Protein AF-A0A0P9Q970-F1 (afdb_monomer_lite)

Foldseek 3Di:
DDDDPPPDPPVVVLLVVLCVVLLVVLLVQLVQLQDPPRVLLVLLVQLLVLLLQCLPDDDPVSNVVSVVSNLLSLLSNPRQLSSQLSSLVVSCVVPVVRRVVCSQVSSVSSCVSVVHPDGSVVSVCCSPVPVVSVVCLVVSVVSNCPHPVLVPDDPVSVVSSCVSSVD

Radius of gyration: 18.61 Å; chains: 1; bounding box: 54×50×42 Å

pLDDT: mean 84.22, std 11.49, range [37.34, 95.56]

Secondary structure (DSSP, 8-state):
-------SSHHHHHHHHHHHHHHHHHHHHHHHHTSTTHHHHHHHHHHHHHHHHHHH--SHHHHHHHHHHHHHHHHHTSTTHHHHHHHHHHHHHH-HHHHGGGHHHHHHHHHHHTT--S-HHHHHHHHT-HHHHHHHHHHHHHHHHHSHHHHTS-HHHHHHHHHHHT-

Organism: NCBI:txid192088

InterPro domains:
  IPR049802 RhsC-like, type sIX effector domain [cd20746] (17-92)

Structure (mmCIF, N/CA/C/O backbone):
data_AF-A0A0P9Q970-F1
#
_entry.id   AF-A0A0P9Q970-F1
#
loop_
_atom_site.group_PDB
_atom_site.id
_atom_site.type_symbol
_atom_site.label_atom_id
_atom_site.label_alt_id
_atom_site.label_comp_id
_atom_site.label_asym_id
_atom_site.label_entity_id
_atom_site.label_seq_id
_atom_site.pdbx_PDB_ins_code
_atom_site.Cartn_x
_atom_site.Cartn_y
_atom_site.Cartn_z
_atom_site.occupancy
_atom_site.B_iso_or_equiv
_atom_site.auth_seq_id
_atom_site.auth_comp_id
_atom_site.auth_asym_id
_atom_site.auth_atom_id
_atom_site.pdbx_PDB_model_num
ATOM 1 N N . MET A 1 1 ? 38.109 35.631 -15.687 1.00 37.34 1 MET A N 1
ATOM 2 C CA . MET A 1 1 ? 38.067 34.297 -15.060 1.00 37.34 1 MET A CA 1
ATOM 3 C C . MET A 1 1 ? 36.633 33.823 -15.149 1.00 37.34 1 MET A C 1
ATOM 5 O O . MET A 1 1 ? 35.808 34.271 -14.367 1.00 37.34 1 MET A O 1
ATOM 9 N N . SER A 1 2 ? 36.320 33.044 -16.182 1.00 43.41 2 SER A N 1
ATOM 10 C CA . SER A 1 2 ? 35.017 32.394 -16.315 1.00 43.41 2 SER A CA 1
ATOM 11 C C . SER A 1 2 ? 35.065 31.129 -15.471 1.00 43.41 2 SER A C 1
ATOM 13 O O . SER A 1 2 ? 35.915 30.277 -15.714 1.00 43.41 2 SER A O 1
ATOM 15 N N . GLY A 1 3 ? 34.228 31.060 -14.438 1.00 40.09 3 GLY A N 1
ATOM 16 C CA . GLY A 1 3 ? 34.017 29.834 -13.680 1.00 40.09 3 GLY A CA 1
ATOM 17 C C . GLY A 1 3 ? 33.266 28.850 -14.563 1.00 40.09 3 GLY A C 1
ATOM 18 O O . GLY A 1 3 ? 32.111 29.084 -14.907 1.00 40.09 3 GLY A O 1
ATOM 19 N N . GLU A 1 4 ? 33.951 27.794 -14.975 1.00 44.09 4 GLU A N 1
ATOM 20 C CA . GLU A 1 4 ? 33.344 26.624 -15.588 1.00 44.09 4 GLU A CA 1
ATOM 21 C C . GLU A 1 4 ? 32.619 25.871 -14.464 1.00 44.09 4 GLU A C 1
ATOM 23 O O . GLU A 1 4 ? 33.247 25.340 -13.548 1.00 44.09 4 GLU A O 1
ATOM 28 N N . ILE A 1 5 ? 31.285 25.929 -14.464 1.00 50.28 5 ILE A N 1
ATOM 29 C CA . ILE A 1 5 ? 30.462 25.131 -13.558 1.00 50.28 5 ILE A CA 1
ATOM 30 C C . ILE A 1 5 ? 30.551 23.694 -14.067 1.00 50.28 5 ILE A C 1
ATOM 32 O O . ILE A 1 5 ? 29.989 23.357 -15.105 1.00 50.28 5 ILE A O 1
ATOM 36 N N . THR A 1 6 ? 31.273 22.845 -13.344 1.00 47.69 6 THR A N 1
ATOM 37 C CA . THR A 1 6 ? 31.271 21.393 -13.538 1.00 47.69 6 THR A CA 1
ATOM 38 C C . THR A 1 6 ? 29.969 20.797 -12.989 1.00 47.69 6 THR A C 1
ATOM 40 O O . THR A 1 6 ? 29.975 20.059 -12.009 1.00 47.69 6 THR A O 1
ATOM 43 N N . GLU A 1 7 ? 28.834 21.140 -13.593 1.00 52.19 7 GLU A N 1
ATOM 44 C CA . GLU A 1 7 ? 27.584 20.383 -13.486 1.00 52.19 7 GLU A CA 1
ATOM 45 C C . GLU A 1 7 ? 27.526 19.459 -14.705 1.00 52.19 7 GLU A C 1
ATOM 47 O O . GLU A 1 7 ? 27.170 19.894 -15.797 1.00 52.19 7 GLU A O 1
ATOM 52 N N . GLY A 1 8 ? 27.931 18.193 -14.581 1.00 50.78 8 GLY A N 1
ATOM 53 C CA . GLY A 1 8 ? 27.867 17.310 -15.754 1.00 50.78 8 GLY A CA 1
ATOM 54 C C . GLY A 1 8 ? 28.110 15.824 -15.535 1.00 50.78 8 GLY A C 1
ATOM 55 O O . GLY A 1 8 ? 27.487 15.022 -16.226 1.00 50.78 8 GLY A O 1
ATOM 56 N N . THR A 1 9 ? 28.935 15.433 -14.563 1.00 50.41 9 THR A N 1
ATOM 57 C CA . THR A 1 9 ? 29.335 14.016 -14.432 1.00 50.41 9 THR A CA 1
ATOM 58 C C . THR A 1 9 ? 28.828 13.382 -13.136 1.00 50.41 9 THR A C 1
ATOM 60 O O . THR A 1 9 ? 28.083 12.412 -13.204 1.00 50.41 9 THR A O 1
ATOM 63 N N . ASN A 1 10 ? 29.077 13.997 -11.972 1.00 53.38 10 ASN A N 1
ATOM 64 C CA . ASN A 1 10 ? 28.638 13.428 -10.685 1.00 53.38 10 ASN A CA 1
ATOM 65 C C . ASN A 1 10 ? 27.111 13.284 -10.582 1.00 53.38 10 ASN A C 1
ATOM 67 O O . ASN A 1 10 ? 26.611 12.248 -10.174 1.00 53.38 10 ASN A O 1
ATOM 71 N N . GLY A 1 11 ? 26.347 14.287 -11.030 1.00 60.06 11 GLY A N 1
ATOM 72 C CA . GLY A 1 11 ? 24.885 14.255 -10.915 1.00 60.06 11 GLY A CA 1
ATOM 73 C C . GLY A 1 11 ? 24.181 13.252 -11.840 1.00 60.06 11 GLY A C 1
ATOM 74 O O . GLY A 1 11 ? 23.009 12.968 -11.619 1.00 60.06 11 GLY A O 1
ATOM 75 N N . SER A 1 12 ? 24.842 12.740 -12.886 1.00 63.22 12 SER A N 1
ATOM 76 C CA . SER A 1 12 ? 24.268 11.720 -13.777 1.00 63.22 12 SER A CA 1
ATOM 77 C C . SER A 1 12 ? 24.632 10.302 -13.330 1.00 63.22 12 SER A C 1
ATOM 79 O O . SER A 1 12 ? 23.769 9.424 -13.361 1.00 63.22 12 SER A O 1
ATOM 81 N N . GLU A 1 13 ? 25.856 10.103 -12.835 1.00 71.62 13 GLU A N 1
ATOM 82 C CA . GLU A 1 13 ? 26.298 8.857 -12.196 1.00 71.62 13 GLU A CA 1
ATOM 83 C C . GLU A 1 13 ? 25.519 8.593 -10.897 1.00 71.62 13 GLU A C 1
ATOM 85 O O . GLU A 1 13 ? 24.919 7.527 -10.763 1.00 71.62 13 GLU A O 1
ATOM 90 N N . ASP A 1 14 ? 25.366 9.599 -10.027 1.00 76.62 14 ASP A N 1
ATOM 91 C CA . ASP A 1 14 ? 24.592 9.480 -8.779 1.00 76.62 14 ASP A CA 1
ATOM 92 C C . ASP A 1 14 ? 23.120 9.101 -9.035 1.00 76.62 14 ASP A C 1
ATOM 94 O O . ASP A 1 14 ? 22.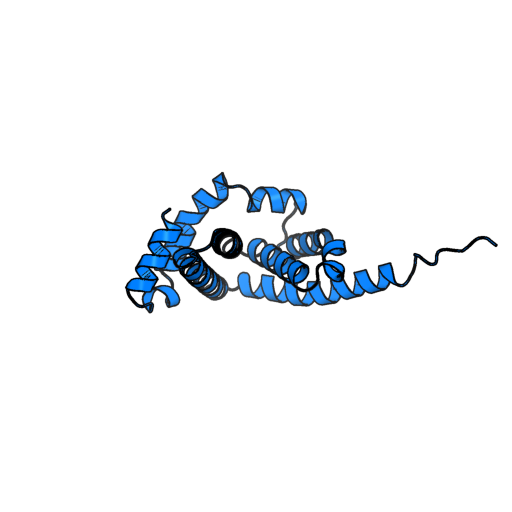519 8.328 -8.284 1.00 76.62 14 ASP A O 1
ATOM 98 N N . ARG A 1 15 ? 22.528 9.611 -10.127 1.00 80.69 15 ARG A N 1
ATOM 99 C CA . ARG A 1 15 ? 21.155 9.267 -10.543 1.00 80.69 15 ARG A CA 1
ATOM 100 C C . ARG A 1 15 ? 21.057 7.851 -11.103 1.00 80.69 15 ARG A C 1
ATOM 102 O O . ARG A 1 15 ? 20.074 7.166 -10.827 1.00 80.69 15 ARG A O 1
ATOM 109 N N . SER A 1 16 ? 22.050 7.413 -11.876 1.00 80.69 16 SER A N 1
ATOM 110 C CA . SER A 1 16 ? 22.117 6.043 -12.397 1.00 80.69 16 SER A CA 1
ATOM 111 C C . SER A 1 16 ? 22.218 5.028 -11.258 1.00 80.69 16 SER A C 1
ATOM 113 O O . SER A 1 16 ? 21.484 4.038 -11.247 1.00 80.69 16 SER A O 1
ATOM 115 N N . ASP A 1 17 ? 23.064 5.300 -10.267 1.00 85.44 17 ASP A N 1
ATOM 116 C CA . ASP A 1 17 ? 23.259 4.421 -9.115 1.00 85.44 17 ASP A CA 1
ATOM 117 C C . ASP A 1 17 ? 22.020 4.389 -8.215 1.00 85.44 17 ASP A C 1
ATOM 119 O O . ASP A 1 17 ? 21.564 3.313 -7.821 1.00 85.44 17 ASP A O 1
ATOM 123 N N . ALA A 1 18 ? 21.415 5.554 -7.947 1.00 80.38 18 ALA A N 1
ATOM 124 C CA . ALA A 1 18 ? 20.148 5.642 -7.223 1.00 80.38 18 ALA A CA 1
ATOM 125 C C . ALA A 1 18 ? 19.032 4.847 -7.922 1.00 80.38 18 ALA A C 1
ATOM 127 O O . ALA A 1 18 ? 18.289 4.115 -7.267 1.00 80.38 18 ALA A O 1
ATOM 128 N N . TYR A 1 19 ? 18.933 4.945 -9.252 1.00 85.00 19 TYR A N 1
ATOM 129 C CA . TYR A 1 19 ? 17.969 4.172 -10.030 1.00 85.00 19 TYR A CA 1
ATOM 130 C C . TYR A 1 19 ? 18.230 2.663 -9.940 1.00 85.00 19 TYR A C 1
ATOM 132 O O . TYR A 1 19 ? 17.293 1.909 -9.689 1.00 85.00 19 TYR A O 1
ATOM 140 N N . GLN A 1 20 ? 19.473 2.203 -10.119 1.00 85.56 20 GLN A N 1
ATOM 141 C CA . GLN A 1 20 ? 19.792 0.770 -10.088 1.00 85.56 20 GLN A CA 1
ATOM 142 C C . GLN A 1 20 ? 19.529 0.142 -8.715 1.00 85.56 20 GLN A C 1
ATOM 144 O O . GLN A 1 20 ? 18.930 -0.933 -8.641 1.00 85.56 20 GLN A O 1
ATOM 149 N N . GLU A 1 21 ? 19.928 0.820 -7.634 1.00 83.81 21 GLU A N 1
ATOM 150 C CA . GLU A 1 21 ? 19.664 0.384 -6.258 1.00 83.81 21 GLU A CA 1
ATOM 151 C C . GLU A 1 21 ? 18.151 0.243 -6.022 1.00 83.81 21 GLU A C 1
ATOM 153 O O . GLU A 1 21 ? 17.662 -0.820 -5.623 1.00 83.81 21 GLU A O 1
ATOM 158 N N . ALA A 1 22 ? 17.396 1.288 -6.367 1.00 82.56 22 ALA A N 1
ATOM 159 C CA . ALA A 1 22 ? 15.951 1.324 -6.205 1.00 82.56 22 ALA A CA 1
ATOM 160 C C . ALA A 1 22 ? 15.229 0.285 -7.078 1.00 82.56 22 ALA A C 1
ATOM 162 O O . ALA A 1 22 ? 14.308 -0.376 -6.598 1.00 82.56 22 ALA A O 1
ATOM 163 N N . ALA A 1 23 ? 15.648 0.087 -8.332 1.00 82.00 23 ALA A N 1
ATOM 164 C CA . ALA A 1 23 ? 15.02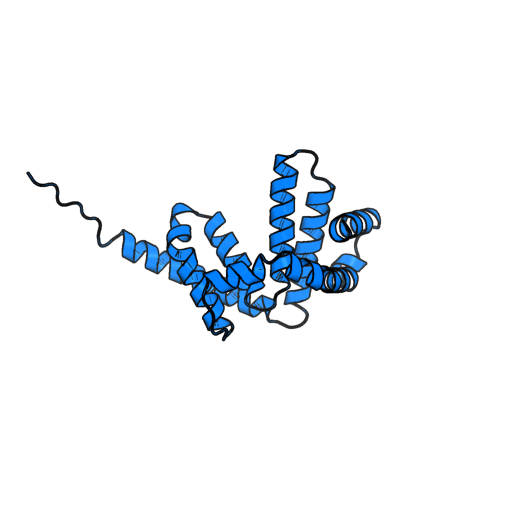2 -0.847 -9.267 1.00 82.00 23 ALA A CA 1
ATOM 165 C C . ALA A 1 23 ? 15.098 -2.303 -8.777 1.00 82.00 23 ALA A C 1
ATOM 167 O O . ALA A 1 23 ? 14.123 -3.047 -8.896 1.00 82.00 23 ALA A O 1
ATOM 168 N N . VAL A 1 24 ? 16.214 -2.713 -8.161 1.00 83.56 24 VAL A N 1
ATOM 169 C CA . VAL A 1 24 ? 16.359 -4.067 -7.596 1.00 83.56 24 VAL A CA 1
ATOM 170 C C . VAL A 1 24 ? 15.406 -4.283 -6.422 1.00 83.56 24 VAL A C 1
ATOM 172 O O . VAL A 1 24 ? 14.759 -5.331 -6.318 1.00 83.56 24 VAL A O 1
ATOM 175 N N . GLU A 1 25 ? 15.303 -3.310 -5.516 1.00 83.56 25 GLU A N 1
ATOM 176 C CA . GLU A 1 25 ? 14.362 -3.394 -4.399 1.00 83.56 25 GLU A CA 1
ATOM 177 C C . GLU A 1 25 ? 12.908 -3.378 -4.879 1.00 83.56 25 GLU A C 1
ATOM 179 O O . GLU A 1 25 ? 12.068 -4.118 -4.351 1.00 83.56 25 GLU A O 1
ATOM 184 N N . LEU A 1 26 ? 12.624 -2.561 -5.890 1.00 83.06 26 LEU A N 1
ATOM 185 C CA . LEU A 1 26 ? 11.319 -2.392 -6.507 1.00 83.06 26 LEU A CA 1
ATOM 186 C C . LEU A 1 26 ? 10.849 -3.674 -7.198 1.00 83.06 26 LEU A C 1
ATOM 188 O O . LEU A 1 26 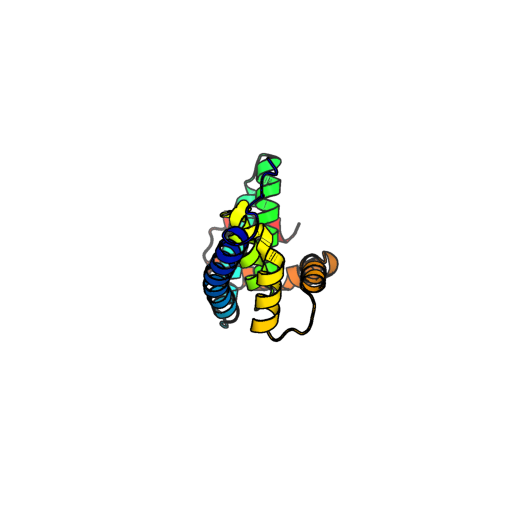? 9.761 -4.154 -6.886 1.00 83.06 26 LEU A O 1
ATOM 192 N N . ALA A 1 27 ? 11.696 -4.299 -8.020 1.00 80.44 27 ALA A N 1
ATOM 193 C CA . ALA A 1 27 ? 11.404 -5.571 -8.682 1.00 80.44 27 ALA A CA 1
ATOM 194 C C . ALA A 1 27 ? 11.056 -6.679 -7.676 1.00 80.44 27 ALA A C 1
ATOM 196 O O . ALA A 1 27 ? 10.079 -7.404 -7.852 1.00 80.44 27 ALA A O 1
ATOM 197 N N . LYS A 1 28 ? 11.800 -6.771 -6.562 1.00 81.12 28 LYS A N 1
ATOM 198 C CA . LYS A 1 28 ? 11.480 -7.711 -5.472 1.00 81.12 28 LYS A CA 1
ATOM 199 C C . LYS A 1 28 ? 10.117 -7.423 -4.842 1.00 81.12 28 LYS A C 1
ATOM 201 O O . LYS A 1 28 ? 9.402 -8.358 -4.503 1.00 81.12 28 LYS A O 1
ATOM 206 N N . GLY A 1 29 ? 9.778 -6.146 -4.656 1.00 78.56 29 GLY A N 1
ATOM 207 C CA . GLY A 1 29 ? 8.482 -5.732 -4.109 1.00 78.56 29 GLY A CA 1
ATOM 208 C C . GLY A 1 29 ? 7.323 -6.137 -5.014 1.00 78.56 29 GLY A C 1
ATOM 209 O O . GLY A 1 29 ? 6.413 -6.815 -4.554 1.00 78.56 29 GLY A O 1
ATOM 210 N N . ILE A 1 30 ? 7.421 -5.807 -6.304 1.00 80.25 30 ILE A N 1
ATOM 211 C CA . ILE A 1 30 ? 6.431 -6.177 -7.326 1.00 80.25 30 ILE A CA 1
ATOM 212 C C . ILE A 1 30 ? 6.259 -7.699 -7.378 1.00 80.25 30 ILE A C 1
ATOM 214 O O . ILE A 1 30 ? 5.137 -8.200 -7.357 1.00 80.25 30 ILE A O 1
ATOM 218 N N . ALA A 1 31 ? 7.367 -8.446 -7.401 1.00 78.88 31 ALA A N 1
ATOM 219 C CA . ALA A 1 31 ? 7.329 -9.901 -7.457 1.00 78.88 31 ALA A CA 1
ATOM 220 C C . ALA A 1 31 ? 6.631 -10.513 -6.234 1.00 78.88 31 ALA A C 1
ATOM 222 O O . ALA A 1 31 ? 5.817 -11.412 -6.409 1.00 78.88 31 ALA A O 1
ATOM 223 N N . LEU A 1 32 ? 6.923 -10.027 -5.019 1.00 76.31 32 LEU A N 1
ATOM 224 C CA . LEU A 1 32 ? 6.284 -10.497 -3.783 1.00 76.31 32 LEU A CA 1
ATOM 225 C C . LEU A 1 32 ? 4.787 -10.172 -3.743 1.00 76.31 32 LEU A C 1
ATOM 227 O O . LEU A 1 32 ? 3.995 -11.039 -3.379 1.00 76.31 32 LEU A O 1
ATOM 231 N N . GLY A 1 33 ? 4.408 -8.963 -4.154 1.00 70.31 33 GLY A N 1
ATOM 232 C CA . GLY A 1 33 ? 3.013 -8.531 -4.239 1.00 70.31 33 GLY A CA 1
ATOM 233 C C . GLY A 1 33 ? 2.182 -9.331 -5.243 1.00 70.31 33 GLY A C 1
ATOM 234 O O . GLY A 1 33 ? 1.024 -9.666 -5.004 1.00 70.31 33 GLY A O 1
ATOM 235 N N . ALA A 1 34 ? 2.809 -9.756 -6.342 1.00 77.38 34 ALA A N 1
ATOM 236 C CA . ALA A 1 34 ? 2.183 -10.616 -7.340 1.00 77.38 34 ALA A CA 1
ATOM 237 C C . ALA A 1 34 ? 2.042 -12.090 -6.900 1.00 77.38 34 ALA A C 1
ATOM 239 O O . ALA A 1 34 ? 1.363 -12.861 -7.587 1.00 77.38 34 ALA A O 1
ATOM 240 N N . VAL A 1 35 ? 2.660 -12.519 -5.787 1.00 76.69 35 VAL A N 1
ATOM 241 C CA . VAL A 1 35 ? 2.530 -13.901 -5.294 1.00 76.69 35 VAL A CA 1
ATOM 242 C C . VAL A 1 35 ? 1.113 -14.125 -4.745 1.00 76.69 35 VAL A C 1
ATOM 244 O O . VAL A 1 35 ? 0.721 -13.459 -3.780 1.00 76.69 35 VAL A O 1
ATOM 247 N N . PRO A 1 36 ? 0.351 -15.107 -5.273 1.00 75.50 36 PRO A N 1
ATOM 248 C CA . PRO A 1 36 ? -0.981 -15.426 -4.768 1.00 75.50 36 PRO A CA 1
ATOM 249 C C . PRO A 1 36 ? -0.967 -15.733 -3.272 1.00 75.50 36 PRO A C 1
ATOM 251 O O . PRO A 1 36 ? -0.078 -16.433 -2.786 1.00 75.50 36 PRO A O 1
ATOM 254 N N . PHE A 1 37 ? -1.980 -15.246 -2.556 1.00 77.19 37 PHE A N 1
ATOM 255 C CA . PHE A 1 37 ? -2.154 -15.360 -1.100 1.00 77.19 37 PHE A CA 1
ATOM 256 C C . PHE A 1 37 ? -1.100 -14.632 -0.248 1.00 77.19 37 PHE A C 1
ATOM 258 O O . PHE A 1 37 ? -1.465 -14.064 0.777 1.00 77.19 37 PHE A O 1
ATOM 265 N N . LEU A 1 38 ? 0.176 -14.611 -0.650 1.00 77.56 38 LEU A N 1
ATOM 266 C CA . LEU A 1 38 ? 1.243 -13.942 0.097 1.00 77.56 38 LEU A CA 1
ATOM 267 C C . LEU A 1 38 ? 1.154 -12.415 -0.015 1.00 77.56 38 LEU A C 1
ATOM 269 O O . LEU A 1 38 ? 1.193 -11.757 1.020 1.00 77.56 38 LEU A O 1
ATOM 273 N N . GLY A 1 39 ? 0.979 -11.865 -1.223 1.00 79.31 39 GLY A N 1
ATOM 274 C CA . GLY A 1 39 ? 0.793 -10.419 -1.413 1.00 79.31 39 GLY A CA 1
ATOM 275 C C . GLY A 1 39 ? -0.407 -9.904 -0.615 1.00 79.31 39 GLY A C 1
ATOM 276 O O . GLY A 1 39 ? -0.259 -9.067 0.267 1.00 79.31 39 GLY A O 1
ATOM 277 N N . GLN A 1 40 ? -1.558 -10.567 -0.769 1.00 82.62 40 GLN A N 1
ATOM 278 C CA . GLN A 1 40 ? -2.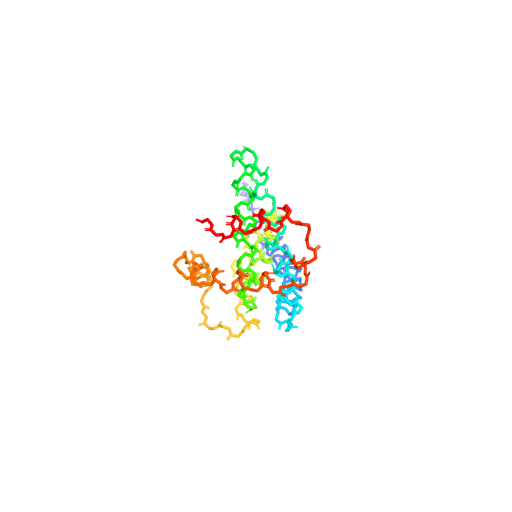784 -10.240 -0.027 1.00 82.62 40 GLN A CA 1
ATOM 279 C C . GLN A 1 40 ? -2.624 -10.331 1.498 1.00 82.62 40 GLN A C 1
ATOM 281 O O . GLN A 1 40 ? -3.273 -9.586 2.228 1.00 82.62 40 GLN A O 1
ATOM 286 N N . ALA A 1 41 ? -1.791 -11.244 2.009 1.00 85.88 41 ALA A N 1
ATOM 287 C CA . ALA A 1 41 ? -1.526 -11.333 3.443 1.00 85.88 41 ALA A CA 1
ATOM 288 C C . ALA A 1 41 ? -0.692 -10.145 3.949 1.00 85.88 41 ALA A C 1
ATOM 290 O O . ALA A 1 41 ? -0.951 -9.652 5.048 1.00 85.88 41 ALA A O 1
ATOM 291 N N . ILE A 1 42 ? 0.275 -9.681 3.149 1.00 85.69 42 ILE A N 1
ATOM 292 C CA . ILE A 1 42 ? 1.070 -8.479 3.432 1.00 85.69 42 ILE A CA 1
ATOM 293 C C . ILE A 1 42 ? 0.168 -7.243 3.379 1.00 85.69 42 ILE A C 1
ATOM 295 O O . ILE A 1 42 ? 0.160 -6.457 4.322 1.00 85.69 42 ILE A O 1
ATOM 299 N N . ASP A 1 43 ? -0.659 -7.110 2.344 1.00 88.94 43 ASP A N 1
ATOM 300 C CA . ASP A 1 43 ? -1.579 -5.978 2.208 1.00 88.94 43 ASP A CA 1
ATOM 301 C C . ASP A 1 43 ? -2.625 -5.943 3.324 1.00 88.94 43 ASP A C 1
ATOM 303 O O . ASP A 1 43 ? -2.933 -4.877 3.866 1.00 88.94 43 ASP A O 1
ATOM 307 N N . ALA A 1 44 ? -3.137 -7.109 3.733 1.00 90.69 44 ALA A N 1
ATOM 308 C CA . ALA A 1 44 ? -4.029 -7.222 4.880 1.00 90.69 44 ALA A CA 1
ATOM 309 C C . ALA A 1 44 ? -3.348 -6.792 6.179 1.00 90.69 44 ALA A C 1
ATOM 311 O O . ALA A 1 44 ? -3.966 -6.077 6.965 1.00 90.69 44 ALA A O 1
ATOM 312 N N . TYR A 1 45 ? -2.093 -7.190 6.399 1.00 91.25 45 TYR A N 1
ATOM 313 C CA . TYR A 1 45 ? -1.325 -6.744 7.557 1.00 91.25 45 TYR A CA 1
ATOM 314 C C . TYR A 1 45 ? -1.145 -5.219 7.554 1.00 91.25 45 TYR A C 1
ATOM 316 O O . TYR A 1 45 ? -1.553 -4.570 8.517 1.00 91.25 45 TYR A O 1
ATOM 324 N N . ASP A 1 46 ? -0.641 -4.648 6.455 1.00 91.38 46 ASP A N 1
ATOM 325 C CA . ASP A 1 46 ? -0.396 -3.206 6.329 1.00 91.38 46 ASP A CA 1
ATOM 326 C C . ASP A 1 46 ? -1.694 -2.397 6.519 1.00 91.38 46 ASP A C 1
ATOM 328 O O . ASP A 1 46 ? -1.690 -1.354 7.169 1.00 91.38 46 ASP A O 1
ATOM 332 N N . THR A 1 47 ? -2.825 -2.893 6.002 1.00 94.25 47 THR A N 1
ATOM 333 C CA . THR A 1 47 ? -4.138 -2.232 6.134 1.00 94.25 47 THR A CA 1
ATOM 334 C C . THR A 1 47 ? -4.682 -2.303 7.561 1.00 94.25 47 THR A C 1
ATOM 336 O O . THR A 1 47 ? -5.300 -1.355 8.043 1.00 94.25 47 THR A O 1
ATOM 339 N N . ILE A 1 48 ? -4.470 -3.423 8.258 1.00 94.56 48 ILE A N 1
ATOM 340 C CA . ILE A 1 48 ? -4.856 -3.581 9.666 1.00 94.56 48 ILE A CA 1
ATOM 341 C C . ILE A 1 48 ? -4.046 -2.629 10.542 1.00 94.56 48 ILE A C 1
ATOM 343 O O . ILE A 1 48 ? -4.624 -1.929 11.373 1.00 94.56 48 ILE A O 1
ATOM 347 N N . GLU A 1 49 ? -2.726 -2.613 10.361 1.00 94.38 49 GLU A N 1
ATOM 348 C CA . GLU A 1 49 ? -1.817 -1.777 11.139 1.00 94.38 49 GLU A CA 1
ATOM 349 C C . GLU A 1 49 ? -2.153 -0.295 10.957 1.00 94.38 49 GLU A C 1
ATOM 351 O O . GLU A 1 49 ? -2.431 0.389 11.944 1.00 94.38 49 GLU A O 1
ATOM 356 N N . SER A 1 50 ? -2.245 0.177 9.709 1.00 93.69 50 SER A N 1
ATOM 357 C CA . SER A 1 50 ? -2.573 1.576 9.415 1.00 93.69 50 SER A CA 1
ATOM 358 C C . SER A 1 50 ? -3.953 1.976 9.943 1.00 93.69 50 SER A C 1
ATOM 360 O O . SER A 1 50 ? -4.112 3.064 10.495 1.00 93.69 50 SER A O 1
ATOM 362 N N . SER A 1 51 ? -4.941 1.078 9.880 1.00 94.88 51 SER A N 1
ATOM 363 C CA . SER A 1 51 ? -6.275 1.334 10.434 1.00 94.88 51 SER A CA 1
ATOM 364 C C . SER A 1 51 ? -6.256 1.474 11.958 1.00 94.88 51 SER A C 1
ATOM 366 O O . SER A 1 51 ? -6.939 2.333 12.513 1.00 94.88 51 SER A O 1
ATOM 368 N N . ILE A 1 52 ? -5.476 0.651 12.663 1.00 94.75 52 ILE A N 1
ATOM 369 C CA . ILE A 1 52 ? -5.339 0.754 14.121 1.00 94.75 52 ILE A CA 1
ATOM 370 C C . ILE A 1 52 ? -4.613 2.048 14.498 1.00 94.75 52 ILE A C 1
ATOM 372 O O . ILE A 1 52 ? -5.040 2.728 15.432 1.00 94.75 52 ILE A O 1
ATOM 376 N N . VAL A 1 53 ? -3.543 2.402 13.784 1.00 95.31 53 VAL A N 1
ATOM 377 C CA . VAL A 1 53 ? -2.812 3.656 14.011 1.00 95.31 53 VAL A CA 1
ATOM 378 C C . VAL A 1 53 ? -3.737 4.853 13.797 1.00 95.31 53 VAL A C 1
ATOM 380 O O . VAL A 1 53 ? -3.843 5.698 14.684 1.00 95.31 53 VAL A O 1
ATOM 383 N N . LEU A 1 54 ? -4.485 4.884 12.689 1.00 95.56 54 LEU A N 1
ATOM 384 C CA . LEU A 1 54 ? -5.422 5.967 12.391 1.00 95.56 54 LEU A CA 1
ATOM 385 C C . LEU A 1 54 ? -6.539 6.077 13.434 1.00 95.56 54 LEU A C 1
ATOM 387 O O . LEU A 1 54 ? -6.871 7.180 13.864 1.00 95.56 54 LEU A O 1
ATOM 391 N N . TYR A 1 55 ? -7.093 4.949 13.885 1.00 95.25 55 TYR A N 1
ATOM 392 C CA . TYR A 1 55 ? -8.129 4.943 14.919 1.00 95.25 55 TYR A CA 1
ATOM 393 C C . TYR A 1 55 ? -7.650 5.579 16.233 1.00 95.25 55 TYR A C 1
ATOM 395 O O . TYR A 1 55 ? -8.423 6.252 16.912 1.00 95.25 55 TYR A O 1
ATOM 403 N N . ASN A 1 56 ? -6.382 5.362 16.591 1.00 94.38 56 ASN A N 1
ATOM 404 C CA . ASN A 1 56 ? -5.796 5.848 17.840 1.00 94.38 56 ASN A CA 1
ATOM 405 C C . ASN A 1 56 ? -5.099 7.212 17.706 1.00 94.38 56 ASN A C 1
ATOM 407 O O . ASN A 1 56 ? -4.608 7.741 18.701 1.00 94.38 56 ASN A O 1
ATOM 411 N N . ALA A 1 57 ? -5.027 7.792 16.507 1.00 94.31 57 ALA A N 1
ATOM 412 C CA . ALA A 1 57 ? -4.392 9.085 16.304 1.00 94.31 57 ALA A CA 1
ATOM 413 C C . ALA A 1 57 ? -5.223 10.208 16.952 1.00 94.31 57 ALA A C 1
ATOM 415 O O . ALA A 1 57 ? -6.377 10.447 16.593 1.00 94.31 57 ALA A O 1
ATOM 416 N N . GLU A 1 58 ? -4.628 10.926 17.906 1.00 90.44 58 GLU A N 1
ATOM 417 C CA . GLU A 1 58 ? -5.320 11.982 18.662 1.00 90.44 58 GLU A CA 1
ATOM 418 C C . GLU A 1 58 ? -5.072 13.387 18.094 1.00 90.44 58 GLU A C 1
ATOM 420 O O . GLU A 1 58 ? -5.948 14.252 18.167 1.00 90.44 58 GLU A O 1
ATOM 425 N N . SER A 1 59 ? -3.900 13.619 17.495 1.00 92.94 59 SER A N 1
ATOM 426 C CA . SER A 1 59 ? -3.511 14.914 16.927 1.00 92.94 59 SER A CA 1
ATOM 427 C C . SER A 1 59 ? -3.882 15.030 15.448 1.00 92.94 59 SER A C 1
ATOM 429 O O . SER A 1 59 ? -3.975 14.031 14.739 1.00 92.94 59 SER A O 1
ATOM 431 N N . THR A 1 60 ? -4.063 16.259 14.957 1.00 88.00 60 THR A N 1
ATOM 432 C CA . THR A 1 60 ? -4.344 16.503 13.532 1.00 88.00 60 THR A CA 1
ATOM 433 C C . THR A 1 60 ? -3.210 16.005 12.638 1.00 88.00 60 THR A C 1
ATOM 435 O O . THR A 1 60 ? -3.475 15.246 11.716 1.00 88.00 60 THR A O 1
ATOM 438 N N . GLY A 1 61 ? -1.953 16.341 12.957 1.00 84.00 61 GLY A N 1
ATOM 439 C CA . GLY A 1 61 ? -0.801 15.875 12.174 1.00 84.00 61 GLY A CA 1
ATOM 440 C C . GLY A 1 61 ? -0.651 14.351 12.196 1.00 84.00 61 GLY A C 1
ATOM 441 O O . GLY A 1 61 ? -0.486 13.735 11.154 1.00 84.00 61 GLY A O 1
ATOM 442 N N . GLY A 1 62 ? -0.834 13.718 13.361 1.00 83.69 62 GLY A N 1
ATOM 443 C CA . GLY A 1 62 ? -0.789 12.256 13.456 1.00 83.69 62 GLY A CA 1
ATOM 444 C C . GLY A 1 62 ? -1.921 11.566 12.689 1.00 83.69 62 GLY A C 1
ATOM 445 O O . GLY A 1 62 ? -1.733 10.465 12.180 1.00 83.69 62 GLY A O 1
ATOM 446 N N . LYS A 1 63 ? -3.092 12.206 12.574 1.00 89.56 63 LYS A N 1
ATOM 447 C CA . LYS A 1 63 ? -4.186 11.712 11.727 1.00 89.56 63 LYS A CA 1
ATOM 448 C C . LYS A 1 63 ? -3.855 11.829 10.245 1.00 89.56 63 LYS A C 1
ATOM 450 O O . LYS A 1 63 ? -4.154 10.892 9.518 1.00 89.56 63 LYS A O 1
ATOM 455 N N . GLU A 1 64 ? -3.260 12.935 9.805 1.00 86.25 64 GLU A N 1
ATOM 456 C CA . GLU A 1 64 ? -2.861 13.131 8.403 1.00 86.25 64 GLU A CA 1
ATOM 457 C C . GLU A 1 64 ? -1.824 12.086 7.969 1.00 86.25 64 GLU A C 1
ATOM 459 O O . GLU A 1 64 ? -2.009 11.431 6.942 1.00 86.25 64 GLU A O 1
ATOM 464 N N . ASP A 1 65 ? -0.803 11.848 8.796 1.00 84.06 65 ASP A N 1
ATOM 465 C CA . ASP A 1 65 ? 0.210 10.817 8.542 1.00 84.06 65 ASP A CA 1
ATOM 466 C C . ASP A 1 65 ? -0.424 9.417 8.483 1.00 84.06 65 ASP A C 1
ATOM 468 O O . ASP A 1 65 ? -0.220 8.664 7.530 1.00 84.06 65 ASP A O 1
ATOM 472 N N . ALA A 1 66 ? -1.278 9.084 9.455 1.00 89.06 66 ALA A N 1
ATOM 473 C CA . ALA A 1 66 ? -1.946 7.785 9.498 1.00 89.06 66 ALA A CA 1
ATOM 474 C C . ALA A 1 66 ? -2.953 7.583 8.347 1.00 89.06 66 ALA A C 1
ATOM 476 O O . ALA A 1 66 ? -3.137 6.463 7.868 1.00 89.06 66 ALA A O 1
ATOM 477 N N . GLN A 1 67 ? -3.600 8.653 7.873 1.00 90.44 67 GLN A N 1
ATOM 478 C CA . GLN A 1 67 ? -4.446 8.623 6.677 1.00 90.44 67 GLN A CA 1
ATOM 479 C C . GLN A 1 67 ? -3.624 8.362 5.420 1.00 90.44 67 GLN A C 1
ATOM 481 O O . GLN A 1 67 ? -4.051 7.587 4.562 1.00 90.44 67 GLN A O 1
ATOM 486 N N . PHE A 1 68 ? -2.449 8.980 5.314 1.00 87.06 68 PHE A N 1
ATOM 487 C CA . PHE A 1 68 ? -1.534 8.721 4.213 1.00 87.06 68 PHE A CA 1
ATOM 488 C C . PHE A 1 68 ? -1.055 7.265 4.224 1.00 87.06 68 PHE A C 1
ATOM 490 O O . PHE A 1 68 ? -1.122 6.593 3.196 1.00 87.06 68 PHE A O 1
ATOM 497 N N . ASP A 1 69 ? -0.667 6.734 5.384 1.00 89.12 69 ASP A N 1
ATOM 498 C CA . ASP A 1 69 ? -0.273 5.329 5.520 1.00 89.12 69 ASP A CA 1
ATOM 499 C C . ASP A 1 69 ? -1.414 4.366 5.165 1.00 89.12 69 ASP A C 1
ATOM 501 O O . ASP A 1 69 ? -1.191 3.357 4.488 1.00 89.12 69 ASP A O 1
ATOM 505 N N . LEU A 1 70 ? -2.653 4.688 5.552 1.00 91.25 70 LEU A N 1
ATOM 506 C CA . LEU A 1 70 ? -3.828 3.911 5.159 1.00 91.25 70 LEU A CA 1
ATOM 507 C C . LEU A 1 70 ? -4.068 3.958 3.647 1.00 91.25 70 LEU A C 1
ATOM 509 O O . LEU A 1 70 ? -4.300 2.912 3.042 1.00 91.25 70 LEU A O 1
ATOM 513 N N . LEU A 1 71 ? -3.958 5.130 3.018 1.00 88.06 71 LEU A N 1
ATOM 514 C CA . LEU A 1 71 ? -4.037 5.260 1.563 1.00 88.06 71 LEU A CA 1
ATOM 515 C C . LEU A 1 71 ? -2.962 4.404 0.883 1.00 88.06 71 LEU A C 1
ATOM 517 O O . LEU A 1 71 ? -3.256 3.672 -0.060 1.00 88.06 71 LEU A O 1
ATOM 521 N N . MET A 1 72 ? -1.731 4.433 1.393 1.00 87.62 72 MET A N 1
ATOM 522 C CA . MET A 1 72 ? -0.644 3.621 0.858 1.00 87.62 72 MET A CA 1
ATOM 523 C C . MET A 1 72 ? -0.879 2.118 1.033 1.00 87.62 72 MET A C 1
ATOM 525 O O . MET A 1 72 ? -0.500 1.337 0.159 1.00 87.62 72 MET A O 1
ATOM 529 N N . ALA A 1 73 ? -1.507 1.699 2.131 1.00 90.19 73 ALA A N 1
ATOM 530 C CA . ALA A 1 73 ? -1.912 0.313 2.337 1.00 90.19 73 ALA A CA 1
ATOM 531 C C . ALA A 1 73 ? -3.004 -0.111 1.342 1.00 90.19 73 ALA A C 1
ATOM 533 O O . ALA A 1 73 ? -2.862 -1.153 0.710 1.00 90.19 73 ALA A O 1
ATOM 534 N N . ILE A 1 74 ? -4.024 0.728 1.132 1.00 88.94 74 ILE A N 1
ATOM 535 C CA . ILE A 1 74 ? -5.110 0.506 0.161 1.00 88.94 74 ILE A CA 1
ATOM 536 C C . ILE A 1 74 ? -4.558 0.360 -1.261 1.00 88.94 74 ILE A C 1
ATOM 538 O O . ILE A 1 74 ? -4.952 -0.552 -1.982 1.00 88.94 74 ILE A O 1
ATOM 542 N N . ILE A 1 75 ? -3.607 1.211 -1.654 1.00 86.00 75 ILE A N 1
ATOM 543 C CA . ILE A 1 75 ? -2.963 1.145 -2.973 1.00 86.00 75 ILE A CA 1
ATOM 544 C C . ILE A 1 75 ? -2.227 -0.187 -3.184 1.00 86.00 75 ILE A C 1
ATOM 546 O O . ILE A 1 75 ? -2.210 -0.682 -4.309 1.00 86.00 75 ILE A O 1
ATOM 550 N N . GLY A 1 76 ? -1.659 -0.783 -2.127 1.00 84.88 76 GLY A N 1
ATOM 551 C CA . GLY A 1 76 ? -0.963 -2.079 -2.188 1.00 84.88 76 GLY A CA 1
ATOM 552 C C . GLY A 1 76 ? -1.830 -3.214 -2.738 1.00 84.88 76 GLY A C 1
ATOM 553 O O . GLY A 1 76 ? -1.353 -4.031 -3.513 1.00 84.88 76 GLY A O 1
ATOM 554 N N . TRP A 1 77 ? -3.144 -3.166 -2.495 1.00 86.56 77 TRP A N 1
ATOM 555 C CA . TRP A 1 77 ? -4.089 -4.169 -2.995 1.00 86.56 77 TRP A CA 1
ATOM 556 C C . TRP A 1 77 ? -4.243 -4.203 -4.521 1.00 86.56 77 TRP A C 1
ATOM 558 O O . TRP A 1 77 ? -4.887 -5.118 -5.036 1.00 86.56 77 TRP A O 1
ATOM 568 N N . ILE A 1 78 ? -3.684 -3.233 -5.258 1.00 84.00 78 ILE A N 1
ATOM 569 C CA . ILE A 1 78 ? -3.623 -3.251 -6.724 1.00 84.00 78 ILE A CA 1
ATOM 570 C C . ILE A 1 78 ? -2.441 -4.148 -7.143 1.00 84.00 78 ILE A C 1
ATOM 572 O O . ILE A 1 78 ? -1.294 -3.688 -7.109 1.00 84.00 78 ILE A O 1
ATOM 576 N N . PRO A 1 79 ? -2.676 -5.396 -7.602 1.00 78.19 79 PRO A N 1
ATOM 577 C CA . PRO A 1 79 ? -1.606 -6.381 -7.744 1.00 78.19 79 PRO A CA 1
ATOM 578 C C . PRO A 1 79 ? -0.576 -5.954 -8.787 1.00 78.19 79 PRO A C 1
ATOM 580 O O . PRO A 1 79 ? -0.926 -5.785 -9.956 1.00 78.19 79 PRO A O 1
ATOM 583 N N . GLY A 1 80 ? 0.688 -5.817 -8.378 1.00 81.81 80 GLY A N 1
ATOM 584 C CA . GLY A 1 80 ? 1.797 -5.383 -9.230 1.00 81.81 80 GLY A CA 1
ATOM 585 C C . GLY A 1 80 ? 2.023 -3.865 -9.180 1.00 81.81 80 GLY A C 1
ATOM 586 O O . GLY A 1 80 ? 2.907 -3.422 -8.444 1.00 81.81 80 GLY A O 1
ATOM 587 N N . PRO A 1 81 ? 1.268 -3.034 -9.929 1.00 83.56 81 PRO A N 1
ATOM 588 C CA . PRO A 1 81 ? 1.509 -1.593 -9.981 1.00 83.56 81 PRO A CA 1
ATOM 589 C C . PRO A 1 81 ? 1.278 -0.862 -8.661 1.00 83.56 81 PRO A C 1
ATOM 591 O O . PRO A 1 81 ? 1.940 0.146 -8.426 1.00 83.56 81 PRO A O 1
ATOM 594 N N . GLY A 1 82 ? 0.361 -1.345 -7.818 1.00 85.38 82 GLY A N 1
ATOM 595 C CA . GLY A 1 82 ? 0.106 -0.786 -6.491 1.00 85.38 82 GLY A CA 1
ATOM 596 C C . GLY A 1 82 ? 1.314 -0.930 -5.581 1.00 85.38 82 GLY A C 1
ATOM 597 O O . GLY A 1 82 ? 1.832 0.065 -5.073 1.00 85.38 82 GLY A O 1
ATOM 598 N N . ASP A 1 83 ? 1.831 -2.153 -5.467 1.00 82.94 83 ASP A N 1
ATOM 599 C CA . ASP A 1 83 ? 3.062 -2.453 -4.730 1.00 82.94 83 ASP A CA 1
ATOM 600 C C . ASP A 1 83 ? 4.274 -1.714 -5.278 1.00 82.94 83 ASP A C 1
ATOM 602 O O . ASP A 1 83 ? 5.077 -1.169 -4.516 1.00 82.94 83 ASP A O 1
ATOM 606 N N . GLY A 1 84 ? 4.395 -1.668 -6.607 1.00 86.88 84 GLY A N 1
ATOM 607 C CA . GLY A 1 84 ? 5.443 -0.921 -7.282 1.00 86.88 84 GLY A CA 1
ATOM 608 C C . GLY A 1 84 ? 5.400 0.558 -6.906 1.00 86.88 84 GLY A C 1
ATOM 609 O O . GLY A 1 84 ? 6.372 1.087 -6.376 1.00 86.88 84 GLY A O 1
ATOM 610 N N . LEU A 1 85 ? 4.254 1.216 -7.091 1.00 89.81 85 LEU A N 1
ATOM 611 C CA . LEU A 1 85 ? 4.070 2.622 -6.732 1.00 89.81 85 LEU A CA 1
ATOM 612 C C . LEU A 1 85 ? 4.325 2.868 -5.240 1.00 89.81 85 LEU A C 1
ATOM 614 O O . LEU A 1 85 ? 5.071 3.781 -4.884 1.00 89.81 85 LEU A O 1
ATOM 618 N N . LYS A 1 86 ? 3.768 2.030 -4.360 1.00 87.56 86 LYS A N 1
ATOM 619 C CA . LYS A 1 86 ? 3.970 2.121 -2.911 1.00 87.56 86 LYS A CA 1
ATOM 620 C C . LYS A 1 86 ? 5.436 2.044 -2.532 1.00 87.56 86 LYS A C 1
ATOM 622 O O . LYS A 1 86 ? 5.914 2.840 -1.722 1.00 87.56 86 LYS A O 1
ATOM 627 N N . LYS A 1 87 ? 6.173 1.120 -3.141 1.00 87.25 87 LYS A N 1
ATOM 628 C CA . LYS A 1 87 ? 7.599 0.963 -2.883 1.00 87.25 87 LYS A CA 1
ATOM 629 C C . LYS A 1 87 ? 8.423 2.101 -3.476 1.00 87.25 87 LYS A C 1
ATOM 631 O O . LYS A 1 87 ? 9.323 2.576 -2.792 1.00 87.25 87 LYS A O 1
ATOM 636 N N . SER A 1 88 ? 8.082 2.602 -4.665 1.00 90.06 88 SER A N 1
ATOM 637 C CA . SER A 1 88 ? 8.708 3.802 -5.236 1.00 90.06 88 SER A CA 1
ATOM 638 C C . SER A 1 88 ? 8.557 5.010 -4.307 1.00 90.06 88 SER A C 1
ATOM 640 O O . SER A 1 88 ? 9.540 5.694 -4.041 1.00 90.06 88 SER A O 1
ATOM 642 N N . LEU A 1 89 ? 7.366 5.234 -3.743 1.00 88.44 89 LEU A N 1
ATOM 643 C CA . LEU A 1 89 ? 7.133 6.330 -2.796 1.00 88.44 89 LEU A CA 1
ATOM 644 C C . LEU A 1 89 ? 7.887 6.131 -1.472 1.00 88.44 89 LEU A C 1
ATOM 646 O O . LEU A 1 89 ? 8.482 7.079 -0.965 1.00 88.44 89 LEU A O 1
ATOM 650 N N . ARG A 1 90 ? 7.944 4.902 -0.938 1.00 84.88 90 ARG A N 1
ATOM 651 C CA . ARG A 1 90 ? 8.751 4.588 0.260 1.00 84.88 90 ARG A CA 1
ATOM 652 C C . ARG A 1 90 ? 10.251 4.816 0.029 1.00 84.88 90 ARG A C 1
ATOM 654 O O . ARG A 1 90 ? 10.921 5.324 0.922 1.00 84.88 90 ARG A O 1
ATOM 661 N N . ILE A 1 91 ? 10.771 4.471 -1.153 1.00 87.06 91 ILE A N 1
ATOM 662 C CA . ILE A 1 91 ? 12.168 4.732 -1.537 1.00 87.06 91 ILE A CA 1
ATOM 663 C C . ILE A 1 91 ? 12.431 6.240 -1.570 1.00 87.06 91 ILE A C 1
ATOM 665 O O . ILE A 1 91 ? 13.389 6.697 -0.951 1.00 87.06 91 ILE A O 1
ATOM 669 N N . VAL A 1 92 ? 11.549 7.018 -2.209 1.00 88.94 92 VAL A N 1
ATOM 670 C CA . VAL A 1 92 ? 11.672 8.483 -2.244 1.00 88.94 92 VAL A CA 1
ATOM 671 C C . VAL A 1 92 ? 11.633 9.087 -0.845 1.00 88.94 92 VAL A C 1
ATOM 673 O O . VAL A 1 92 ? 12.487 9.901 -0.518 1.00 88.94 92 VAL A O 1
ATOM 676 N N . ASN A 1 93 ? 10.714 8.651 0.014 1.00 83.88 93 ASN A N 1
ATOM 677 C CA . ASN A 1 93 ? 10.609 9.184 1.373 1.00 83.88 93 ASN A CA 1
ATOM 678 C C . ASN A 1 93 ? 11.830 8.865 2.254 1.00 83.88 93 ASN A C 1
ATOM 680 O O . ASN A 1 93 ? 12.104 9.609 3.192 1.00 83.88 93 ASN A O 1
ATOM 684 N N . LYS A 1 94 ? 12.570 7.783 1.972 1.00 86.31 94 LYS A N 1
ATOM 685 C CA . LYS A 1 94 ? 13.777 7.403 2.725 1.00 86.31 94 LYS A CA 1
ATOM 686 C C . LYS A 1 94 ? 14.932 8.388 2.512 1.00 86.31 94 LYS A C 1
ATOM 688 O O . LYS A 1 94 ? 15.680 8.640 3.451 1.00 86.31 94 LYS A O 1
ATOM 693 N N . ASP A 1 95 ? 15.084 8.901 1.293 1.00 85.94 95 ASP A N 1
ATOM 694 C CA . ASP A 1 95 ? 16.101 9.894 0.927 1.00 85.94 95 ASP A CA 1
ATOM 695 C C . ASP A 1 95 ? 15.594 10.740 -0.262 1.00 85.94 95 ASP A C 1
ATOM 697 O O . ASP A 1 95 ? 15.847 10.414 -1.431 1.00 85.94 95 ASP A O 1
ATOM 701 N N . PRO A 1 96 ? 14.815 11.802 0.018 1.00 88.69 96 PRO A N 1
ATOM 702 C CA . PRO A 1 96 ? 14.155 12.579 -1.027 1.00 88.69 96 PRO A CA 1
ATOM 703 C C . PRO A 1 96 ? 15.129 13.263 -1.986 1.00 88.69 96 PRO A C 1
ATOM 705 O O . PRO A 1 96 ? 14.850 13.327 -3.181 1.00 88.69 96 PRO A O 1
ATOM 708 N N . GLU A 1 97 ? 16.273 13.746 -1.492 1.00 90.00 97 GLU A N 1
ATOM 709 C CA . GLU A 1 97 ? 17.274 14.425 -2.323 1.00 90.00 97 GLU A CA 1
ATOM 710 C C . GLU A 1 97 ? 17.861 13.473 -3.367 1.00 90.00 97 GLU A C 1
ATOM 712 O O . GLU A 1 97 ? 18.022 13.847 -4.532 1.00 90.00 97 GLU A O 1
ATOM 717 N N . ARG A 1 98 ? 18.109 12.219 -2.972 1.00 88.44 98 ARG A N 1
ATOM 718 C CA . ARG A 1 98 ? 18.675 11.199 -3.855 1.00 88.44 98 ARG A CA 1
ATOM 719 C C . ARG A 1 98 ? 17.654 10.610 -4.827 1.00 88.44 98 ARG A C 1
ATOM 721 O O . ARG A 1 98 ? 17.974 10.406 -5.997 1.00 88.44 98 ARG A O 1
ATOM 728 N N . TYR A 1 99 ? 16.436 10.324 -4.365 1.00 89.00 99 TYR A N 1
ATOM 729 C CA . TYR A 1 99 ? 15.487 9.496 -5.120 1.00 89.00 99 TYR A CA 1
ATOM 730 C C . TYR A 1 99 ? 14.347 10.266 -5.797 1.00 89.00 99 TYR A C 1
ATOM 732 O O . TYR A 1 99 ? 13.813 9.780 -6.797 1.00 89.00 99 TYR A O 1
ATOM 740 N N . ALA A 1 100 ? 13.970 11.463 -5.330 1.00 90.75 100 ALA A N 1
ATOM 741 C CA . ALA A 1 100 ? 12.926 12.250 -5.998 1.00 90.75 100 ALA A CA 1
ATOM 742 C C . ALA A 1 100 ? 13.242 12.557 -7.479 1.00 90.75 100 ALA A C 1
ATOM 744 O O . ALA A 1 100 ? 12.322 12.455 -8.298 1.00 90.75 100 ALA A O 1
ATOM 745 N N . PRO A 1 101 ? 14.503 12.846 -7.879 1.00 93.12 101 PRO A N 1
ATOM 746 C CA . PRO A 1 101 ? 14.842 13.088 -9.283 1.00 93.12 101 PRO A CA 1
ATOM 747 C C . PRO A 1 101 ? 14.572 11.906 -10.225 1.00 93.12 101 PRO A C 1
ATOM 749 O O . PRO A 1 101 ? 14.417 12.131 -11.421 1.00 93.12 101 PRO A O 1
ATOM 752 N N . VAL A 1 102 ? 14.508 10.671 -9.708 1.00 91.25 102 VAL A N 1
ATOM 753 C CA . VAL A 1 102 ? 14.313 9.441 -10.502 1.00 91.25 102 VAL A CA 1
ATOM 754 C C . VAL A 1 102 ? 12.930 8.810 -10.311 1.00 91.25 102 VAL A C 1
ATOM 756 O O . VAL A 1 102 ? 12.663 7.740 -10.853 1.00 91.25 102 VAL A O 1
ATOM 759 N N . LEU A 1 103 ? 12.010 9.454 -9.579 1.00 92.25 103 LEU A N 1
ATOM 760 C CA . LEU A 1 103 ? 10.684 8.894 -9.281 1.00 92.25 103 LEU A CA 1
ATOM 761 C C . LEU A 1 103 ? 9.935 8.451 -10.547 1.00 92.25 103 LEU A C 1
ATOM 763 O O . LEU A 1 103 ? 9.416 7.340 -10.600 1.00 92.25 103 LEU A O 1
ATOM 767 N N . PHE A 1 104 ? 9.895 9.291 -11.581 1.00 93.38 104 PHE A N 1
ATOM 768 C CA . PHE A 1 104 ? 9.185 8.962 -12.821 1.00 93.38 104 PHE A CA 1
ATOM 769 C C . PHE A 1 104 ? 9.820 7.795 -13.586 1.00 93.38 104 PHE A C 1
ATOM 771 O O . PHE A 1 104 ? 9.093 7.014 -14.204 1.00 93.38 104 PHE A O 1
ATOM 778 N N . ASP A 1 105 ? 11.140 7.630 -13.496 1.00 93.56 105 ASP A N 1
ATOM 779 C CA . ASP A 1 105 ? 11.843 6.483 -14.074 1.00 93.56 105 ASP A CA 1
ATOM 780 C C . ASP A 1 105 ? 11.522 5.200 -13.304 1.00 93.56 105 ASP A C 1
ATOM 782 O O . ASP A 1 105 ? 11.241 4.170 -13.917 1.00 93.56 105 ASP A O 1
ATOM 786 N N . LEU A 1 106 ? 11.444 5.270 -11.970 1.00 92.56 106 LEU A N 1
ATOM 787 C CA . LEU A 1 106 ? 10.992 4.152 -11.138 1.00 92.56 106 LEU A CA 1
ATOM 788 C C . LEU A 1 106 ? 9.552 3.754 -11.472 1.00 92.56 106 LEU A C 1
ATOM 790 O O . LEU A 1 106 ? 9.273 2.576 -11.670 1.00 92.56 106 LEU A O 1
ATOM 794 N N . LEU A 1 107 ? 8.637 4.714 -11.616 1.00 93.50 107 LEU A N 1
ATOM 795 C CA . LEU A 1 107 ? 7.256 4.424 -12.016 1.00 93.50 107 LEU A CA 1
ATOM 796 C C . LEU A 1 107 ? 7.177 3.831 -13.426 1.00 93.50 107 LEU A C 1
ATOM 798 O O . LEU A 1 107 ? 6.362 2.946 -13.687 1.00 93.50 107 LEU A O 1
ATOM 802 N N . ARG A 1 108 ? 8.038 4.278 -14.345 1.00 93.69 108 ARG A N 1
ATOM 803 C CA . ARG A 1 108 ? 8.130 3.688 -15.683 1.00 93.69 108 ARG A CA 1
ATOM 804 C C . ARG A 1 108 ? 8.631 2.247 -15.627 1.00 93.69 108 ARG A C 1
ATOM 806 O O . ARG A 1 108 ? 8.085 1.404 -16.336 1.00 93.69 108 ARG A O 1
ATOM 813 N N . PHE A 1 109 ? 9.603 1.963 -14.764 1.00 92.25 109 PHE A N 1
ATOM 814 C CA . PHE A 1 109 ? 10.076 0.610 -14.490 1.00 92.25 109 PHE A CA 1
ATOM 815 C C . PHE A 1 109 ? 8.949 -0.281 -13.942 1.00 92.25 109 PHE A C 1
ATOM 817 O O . PHE A 1 109 ? 8.732 -1.365 -14.475 1.00 92.25 109 PHE A O 1
ATOM 824 N N . VAL A 1 110 ? 8.149 0.198 -12.975 1.00 91.25 110 VAL A N 1
ATOM 825 C CA . VAL A 1 110 ? 6.967 -0.538 -12.471 1.00 91.25 110 VAL A CA 1
ATOM 826 C C . VAL A 1 110 ? 6.041 -0.953 -13.614 1.00 91.25 110 VAL A C 1
ATOM 828 O O . VAL A 1 110 ? 5.629 -2.109 -13.699 1.00 91.25 110 VAL A O 1
ATOM 831 N N . LEU A 1 111 ? 5.713 -0.016 -14.507 1.00 90.94 111 LEU A N 1
ATOM 832 C CA . LEU A 1 111 ? 4.821 -0.276 -15.636 1.00 90.94 111 LEU A CA 1
ATOM 833 C C . LEU A 1 111 ? 5.389 -1.327 -16.596 1.00 90.94 111 LEU A C 1
ATOM 835 O O . LEU A 1 111 ? 4.635 -2.167 -17.088 1.00 90.94 111 LEU A O 1
ATOM 839 N N . GLN A 1 112 ? 6.701 -1.300 -16.839 1.00 91.69 112 GLN A N 1
ATOM 840 C CA . GLN A 1 112 ? 7.390 -2.276 -17.684 1.00 91.69 112 GLN A CA 1
ATOM 841 C C . GLN A 1 112 ? 7.365 -3.675 -17.068 1.00 91.69 112 GLN A C 1
ATOM 843 O O . GLN A 1 112 ? 6.944 -4.614 -17.744 1.00 91.69 112 GLN A O 1
ATOM 848 N N . GLU A 1 113 ? 7.724 -3.799 -15.790 1.00 88.19 113 GLU A N 1
ATOM 849 C CA . GLU A 1 113 ? 7.712 -5.079 -15.070 1.00 88.19 113 GLU A CA 1
ATOM 850 C C . GLU A 1 113 ? 6.301 -5.674 -14.976 1.00 88.19 113 GLU A C 1
ATOM 852 O O . GLU A 1 113 ? 6.121 -6.887 -15.064 1.00 88.19 113 GLU A O 1
ATOM 857 N N . CYS A 1 114 ? 5.275 -4.826 -14.876 1.00 85.62 114 CYS A N 1
ATOM 858 C CA . CYS A 1 114 ? 3.878 -5.262 -14.862 1.00 85.62 114 CYS A CA 1
ATOM 859 C C . CYS A 1 114 ? 3.285 -5.485 -16.268 1.00 85.62 114 CYS A C 1
ATOM 861 O O . CYS A 1 114 ? 2.122 -5.868 -16.388 1.00 85.62 114 CYS A O 1
ATOM 863 N N . GLY A 1 115 ? 4.030 -5.212 -17.347 1.00 88.19 115 GLY A N 1
ATOM 864 C CA . GLY A 1 115 ? 3.544 -5.339 -18.725 1.00 88.19 115 GLY A CA 1
ATOM 865 C C . GLY A 1 115 ? 2.431 -4.350 -19.110 1.00 88.19 115 GLY A C 1
ATOM 866 O O . GLY A 1 115 ? 1.671 -4.608 -20.049 1.00 88.19 115 GLY A O 1
ATOM 867 N N . ILE A 1 116 ? 2.314 -3.217 -18.410 1.00 87.00 116 ILE A N 1
ATOM 868 C CA . ILE A 1 116 ? 1.241 -2.233 -18.595 1.00 87.00 116 ILE A CA 1
ATOM 869 C C . ILE A 1 116 ? 1.683 -1.128 -19.550 1.00 87.00 116 ILE A C 1
ATOM 871 O O . ILE A 1 116 ? 2.650 -0.405 -19.321 1.00 87.00 116 ILE A O 1
ATOM 875 N N . LYS A 1 117 ? 0.913 -0.943 -20.623 1.00 89.94 117 LYS A N 1
ATOM 876 C CA . LYS A 1 117 ? 1.177 0.066 -21.655 1.00 89.94 117 LYS A CA 1
ATOM 877 C C . LYS A 1 117 ? 0.455 1.379 -21.340 1.00 89.94 117 LYS A C 1
ATOM 879 O O . LYS A 1 117 ? -0.552 1.695 -21.965 1.00 89.94 117 LYS A O 1
ATOM 884 N N . THR A 1 118 ? 0.966 2.128 -20.365 1.00 90.00 118 THR A N 1
ATOM 885 C CA . THR A 1 118 ?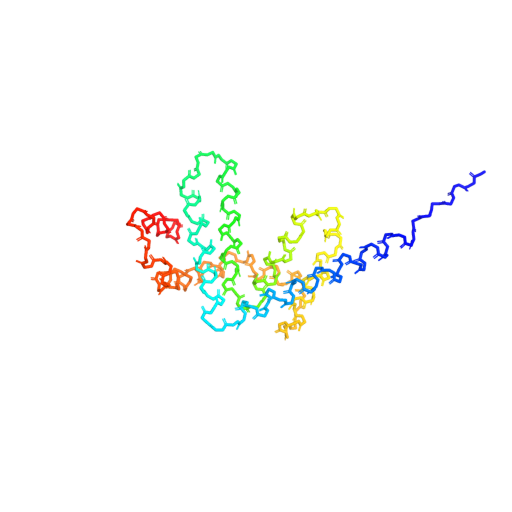 0.475 3.470 -19.995 1.00 90.00 118 THR A CA 1
ATOM 886 C C . THR A 1 118 ? 1.636 4.401 -19.612 1.00 90.00 118 THR A C 1
ATOM 888 O O . THR A 1 118 ? 2.799 4.011 -19.741 1.00 90.00 118 THR A O 1
ATOM 891 N N . SER A 1 119 ? 1.354 5.636 -19.186 1.00 91.69 119 SER A N 1
ATOM 892 C CA . SER A 1 119 ? 2.363 6.561 -18.647 1.00 91.69 119 SER A CA 1
ATOM 893 C C . SER A 1 119 ? 2.350 6.588 -17.110 1.00 91.69 119 SER A C 1
ATOM 895 O O . SER A 1 119 ? 1.308 6.309 -16.510 1.00 91.69 119 SER A O 1
ATOM 897 N N . PRO A 1 120 ? 3.468 6.940 -16.446 1.00 92.06 120 PRO A N 1
ATOM 898 C CA . PRO A 1 120 ? 3.497 7.144 -14.996 1.00 92.06 120 PRO A CA 1
ATOM 899 C C . PRO A 1 120 ? 2.429 8.119 -14.481 1.00 92.06 120 PRO A C 1
ATOM 901 O O . PRO A 1 120 ? 1.795 7.863 -13.465 1.00 92.06 120 PRO A O 1
ATOM 904 N N . GLU A 1 121 ? 2.178 9.214 -15.196 1.00 91.50 121 GLU A N 1
ATOM 905 C CA . GLU A 1 121 ? 1.152 10.201 -14.844 1.00 91.50 121 GLU A CA 1
ATOM 906 C C . GLU A 1 121 ? -0.245 9.582 -14.864 1.00 91.50 121 GLU A C 1
ATOM 908 O O . GLU A 1 121 ? -1.069 9.855 -13.995 1.00 91.50 121 GLU A O 1
ATOM 913 N N . GLU A 1 122 ? -0.518 8.748 -15.864 1.00 89.31 122 GLU A N 1
ATOM 914 C CA . GLU A 1 122 ? -1.799 8.071 -16.003 1.00 89.31 122 GLU A CA 1
ATOM 915 C C . GLU A 1 122 ? -1.968 6.968 -14.948 1.00 89.31 122 GLU A C 1
ATOM 917 O O . GLU A 1 122 ? -3.058 6.813 -14.402 1.00 89.31 122 GLU A O 1
ATOM 922 N N . LEU A 1 123 ? -0.886 6.271 -14.577 1.00 86.56 123 LEU A N 1
ATOM 923 C CA . LEU A 1 123 ? -0.876 5.372 -13.420 1.00 86.56 123 LEU A CA 1
ATOM 924 C C . LEU A 1 123 ? -1.262 6.124 -12.142 1.00 86.56 123 LEU A C 1
ATOM 926 O O . LEU A 1 123 ? -2.184 5.703 -11.449 1.00 86.56 123 LEU A O 1
ATOM 930 N N . LEU A 1 124 ? -0.607 7.252 -11.854 1.00 89.19 124 LEU A N 1
ATOM 931 C CA . LEU A 1 124 ? -0.901 8.061 -10.668 1.00 89.19 124 LEU A CA 1
ATOM 932 C C . LEU A 1 124 ? -2.362 8.528 -10.664 1.00 89.19 124 LEU A C 1
ATOM 934 O O . LEU A 1 124 ? -3.046 8.382 -9.655 1.00 89.19 124 LEU A O 1
ATOM 938 N N . LYS A 1 125 ? -2.882 9.017 -11.796 1.00 88.56 125 LYS A N 1
ATOM 939 C CA . LYS A 1 125 ? -4.297 9.413 -11.912 1.00 88.56 125 LYS A CA 1
ATOM 940 C C . LYS A 1 125 ? -5.257 8.269 -11.618 1.00 88.56 125 LYS A C 1
ATOM 942 O O . LYS A 1 125 ? -6.290 8.499 -10.999 1.00 88.56 125 LYS A O 1
ATOM 947 N N . GLN A 1 126 ? -4.953 7.063 -12.092 1.00 81.88 126 GLN A N 1
ATOM 948 C CA . GLN A 1 126 ? -5.810 5.899 -11.882 1.00 81.88 126 GLN A CA 1
ATOM 949 C C . GLN A 1 126 ? -5.747 5.396 -10.446 1.00 81.88 126 GLN A C 1
ATOM 951 O O . GLN A 1 126 ? -6.787 5.054 -9.890 1.00 81.88 126 GLN A O 1
ATOM 956 N N . VAL A 1 127 ? -4.552 5.369 -9.855 1.00 82.25 127 VAL A N 1
ATOM 957 C CA . VAL A 1 127 ? -4.357 4.916 -8.478 1.00 82.25 127 VAL A CA 1
ATOM 958 C C . VAL A 1 127 ? -4.977 5.898 -7.488 1.00 82.25 127 VAL A C 1
ATOM 960 O O . VAL A 1 127 ? -5.664 5.470 -6.574 1.00 82.25 127 VAL A O 1
ATOM 963 N N . PHE A 1 128 ? -4.813 7.206 -7.689 1.00 81.81 128 PHE A N 1
ATOM 964 C CA . PHE A 1 128 ? -5.403 8.231 -6.821 1.00 81.81 128 PHE A CA 1
ATOM 965 C C . PHE A 1 128 ? -6.834 8.624 -7.222 1.00 81.81 128 PHE A C 1
ATOM 967 O O . PHE A 1 128 ? -7.365 9.633 -6.753 1.00 81.81 128 PHE A O 1
ATOM 974 N N . ASN A 1 129 ? -7.491 7.845 -8.087 1.00 83.56 129 ASN A N 1
ATOM 975 C CA . ASN A 1 129 ? -8.886 8.083 -8.428 1.00 83.56 129 ASN A CA 1
ATOM 976 C C . ASN A 1 129 ? -9.785 7.661 -7.260 1.00 83.56 129 ASN A C 1
ATOM 978 O O . ASN A 1 129 ? -10.077 6.479 -7.092 1.00 83.56 129 ASN A O 1
ATOM 982 N N . ALA A 1 130 ? -10.268 8.639 -6.492 1.00 70.44 130 ALA A N 1
ATOM 983 C CA . ALA A 1 130 ? -11.111 8.396 -5.323 1.00 70.44 130 ALA A CA 1
ATOM 984 C C . ALA A 1 130 ? -12.349 7.538 -5.636 1.00 70.44 130 ALA A C 1
ATOM 986 O O . ALA A 1 130 ? -12.657 6.624 -4.883 1.00 70.44 130 ALA A O 1
ATOM 987 N N . GLY A 1 131 ? -13.022 7.766 -6.771 1.00 73.00 131 GLY A N 1
ATOM 988 C CA . GLY A 1 131 ? -14.213 6.995 -7.143 1.00 73.00 131 GLY A CA 1
ATOM 989 C C . GLY A 1 131 ? -13.916 5.517 -7.411 1.00 73.00 131 GLY A C 1
ATOM 990 O O . GLY A 1 131 ? -14.720 4.655 -7.064 1.00 73.00 131 GLY A O 1
ATOM 991 N N . LYS A 1 132 ? -12.750 5.218 -7.993 1.00 74.50 132 LYS A N 1
ATOM 992 C CA . LYS A 1 132 ? -12.284 3.843 -8.199 1.00 74.50 132 LYS A CA 1
ATOM 993 C C . LYS A 1 132 ? -11.823 3.206 -6.889 1.00 74.50 132 LYS A C 1
ATOM 995 O O . LYS A 1 132 ? -12.249 2.100 -6.585 1.00 74.50 132 LYS A O 1
ATOM 1000 N N . LEU A 1 133 ? -11.039 3.933 -6.092 1.00 73.81 133 LEU A N 1
ATOM 1001 C CA . LEU A 1 133 ? -10.591 3.476 -4.777 1.00 73.81 133 LEU A CA 1
ATOM 1002 C C . LEU A 1 133 ? -11.778 3.108 -3.881 1.00 73.81 133 LEU A C 1
ATOM 1004 O O . LEU A 1 133 ? -11.770 2.034 -3.297 1.00 73.81 133 LEU A O 1
ATOM 1008 N N . THR A 1 134 ? -12.833 3.927 -3.828 1.00 70.69 134 THR A N 1
ATOM 1009 C CA . THR A 1 134 ? -14.047 3.612 -3.054 1.00 70.69 134 THR A CA 1
ATOM 1010 C C . THR A 1 134 ? -14.727 2.321 -3.520 1.00 70.69 134 THR A C 1
ATOM 1012 O O . THR A 1 134 ? -15.211 1.564 -2.687 1.00 70.69 134 THR A O 1
ATOM 1015 N N . ALA A 1 135 ? -14.752 2.034 -4.825 1.00 74.00 135 ALA A N 1
ATOM 1016 C CA . ALA A 1 135 ? -15.311 0.778 -5.334 1.00 74.00 135 ALA A CA 1
ATOM 1017 C C . ALA A 1 135 ? -14.447 -0.443 -4.963 1.00 74.00 135 ALA A C 1
ATOM 1019 O O . ALA A 1 135 ? -14.975 -1.530 -4.725 1.00 74.00 135 ALA A O 1
ATOM 1020 N N . ASP A 1 136 ? -13.130 -0.253 -4.880 1.00 79.94 136 ASP A N 1
ATOM 1021 C CA . ASP A 1 136 ? -12.180 -1.296 -4.497 1.00 79.94 136 ASP A CA 1
ATOM 1022 C C . ASP A 1 136 ? -12.152 -1.516 -2.965 1.00 79.94 136 ASP A C 1
ATOM 1024 O O . ASP A 1 136 ? -11.867 -2.626 -2.508 1.00 79.94 136 ASP A O 1
ATOM 1028 N N . VAL A 1 137 ? -12.535 -0.514 -2.155 1.00 82.44 137 VAL A N 1
ATOM 1029 C CA . VAL A 1 137 ? -12.580 -0.594 -0.678 1.00 82.44 137 VAL A CA 1
ATOM 1030 C C . VAL A 1 137 ? -13.446 -1.755 -0.181 1.00 82.44 137 VAL A C 1
ATOM 1032 O O . VAL A 1 137 ? -13.034 -2.451 0.743 1.00 82.44 137 VAL A O 1
ATOM 1035 N N . ASP A 1 138 ? -14.588 -2.054 -0.804 1.00 84.81 138 ASP A N 1
ATOM 1036 C CA . ASP A 1 138 ? -15.428 -3.193 -0.392 1.00 84.81 138 ASP A CA 1
ATOM 1037 C C . ASP A 1 138 ? -14.710 -4.546 -0.562 1.00 84.81 138 ASP A C 1
ATOM 1039 O O . ASP A 1 138 ? -14.829 -5.456 0.274 1.00 84.81 138 ASP A O 1
ATOM 1043 N N . GLN A 1 139 ? -13.921 -4.682 -1.631 1.00 86.19 139 GLN A N 1
ATOM 1044 C CA . GLN A 1 139 ? -13.104 -5.873 -1.866 1.00 86.19 139 GLN A CA 1
ATOM 1045 C C . GLN A 1 139 ? -11.963 -5.951 -0.851 1.00 86.19 139 GLN A C 1
ATOM 1047 O O . GLN A 1 139 ? -11.712 -7.024 -0.300 1.00 86.19 139 GLN A O 1
ATOM 1052 N N . ILE A 1 140 ? -11.337 -4.816 -0.538 1.00 89.00 140 ILE A N 1
ATOM 1053 C CA . ILE A 1 140 ? -10.282 -4.711 0.475 1.00 89.00 140 ILE A CA 1
ATOM 1054 C C . ILE A 1 140 ? -10.822 -5.079 1.858 1.00 89.00 140 ILE A C 1
ATOM 1056 O O . ILE A 1 140 ? -10.237 -5.918 2.536 1.00 89.00 140 ILE A O 1
ATOM 1060 N N . ILE A 1 141 ? -11.977 -4.546 2.267 1.00 90.81 141 ILE A N 1
ATOM 1061 C CA . ILE A 1 141 ? -12.640 -4.897 3.532 1.00 90.81 141 ILE A CA 1
ATOM 1062 C C . ILE A 1 141 ? -12.890 -6.402 3.600 1.00 90.81 141 ILE A C 1
ATOM 1064 O O . ILE A 1 141 ? -12.668 -7.026 4.642 1.00 90.81 141 ILE A O 1
ATOM 1068 N N . THR A 1 142 ? -13.355 -6.991 2.499 1.00 90.88 142 THR A N 1
ATOM 1069 C CA . THR A 1 142 ? -13.593 -8.433 2.413 1.00 90.88 142 THR A CA 1
ATOM 1070 C C . THR A 1 142 ? -12.290 -9.218 2.561 1.00 90.88 142 THR A C 1
ATOM 1072 O O . THR A 1 142 ? -12.236 -10.156 3.358 1.00 90.88 142 THR A O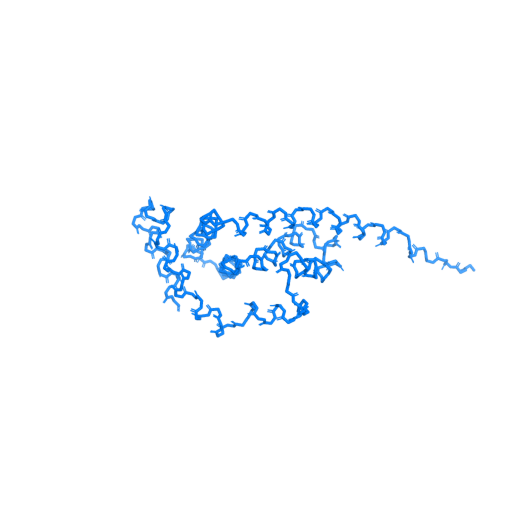 1
ATOM 1075 N N . GLY A 1 143 ? -11.228 -8.812 1.860 1.00 89.62 143 GLY A N 1
ATOM 1076 C CA . GLY A 1 143 ? -9.899 -9.417 1.949 1.00 89.62 143 GLY A CA 1
ATOM 1077 C C . GLY A 1 143 ? -9.296 -9.320 3.350 1.00 89.62 143 GLY A C 1
ATOM 1078 O O . GLY A 1 143 ? -8.861 -10.326 3.911 1.00 89.62 143 GLY A O 1
ATOM 1079 N N . VAL A 1 144 ? -9.356 -8.137 3.966 1.00 93.38 144 VAL A N 1
ATOM 1080 C CA . VAL A 1 144 ? -8.908 -7.895 5.342 1.00 93.38 144 VAL A CA 1
ATOM 1081 C C . VAL A 1 144 ? -9.666 -8.800 6.305 1.00 93.38 144 VAL A C 1
ATOM 1083 O O . VAL A 1 144 ? -9.033 -9.564 7.030 1.00 93.38 144 VAL A O 1
ATOM 1086 N N . LYS A 1 145 ? -11.006 -8.793 6.288 1.00 92.75 145 LYS A N 1
ATOM 1087 C CA . LYS A 1 145 ? -11.826 -9.625 7.190 1.00 92.75 145 LYS A CA 1
ATOM 1088 C C . LYS A 1 145 ? -11.612 -11.127 6.977 1.00 92.75 145 LYS A C 1
ATOM 1090 O O . LYS A 1 145 ? -11.708 -11.902 7.930 1.00 92.75 145 LYS A O 1
ATOM 1095 N N . GLY A 1 146 ? -11.332 -11.532 5.740 1.00 90.69 146 GLY A N 1
ATOM 1096 C CA . GLY A 1 146 ? -11.017 -12.909 5.368 1.00 90.69 146 GLY A CA 1
ATOM 1097 C C . GLY A 1 146 ? -9.609 -13.359 5.765 1.00 90.69 146 GLY A C 1
ATOM 1098 O O . GLY A 1 146 ? -9.370 -14.562 5.850 1.00 90.69 146 GLY A O 1
ATOM 1099 N N . SER A 1 147 ? -8.690 -12.428 6.037 1.00 91.31 147 SER A N 1
ATOM 1100 C CA . SER A 1 147 ? -7.304 -12.747 6.381 1.00 91.31 147 SER A CA 1
ATOM 1101 C C . SER A 1 147 ? -7.178 -13.429 7.747 1.00 91.31 147 SER A C 1
ATOM 1103 O O . SER A 1 147 ? -7.881 -13.106 8.711 1.00 91.31 147 SER A O 1
ATOM 1105 N N . SER A 1 148 ? -6.214 -14.344 7.861 1.00 87.75 148 SER A N 1
ATOM 1106 C CA . SER A 1 148 ? -5.859 -14.958 9.144 1.00 87.75 148 SER A CA 1
ATOM 1107 C C . SER A 1 148 ? -5.363 -13.915 10.149 1.00 87.75 148 SER A C 1
ATOM 1109 O O . SER A 1 148 ? -5.671 -14.019 11.336 1.00 87.75 148 SER A O 1
ATOM 1111 N N . THR A 1 149 ? -4.652 -12.882 9.684 1.00 88.69 149 THR A N 1
ATOM 1112 C CA . THR A 1 149 ? -4.194 -11.758 10.509 1.00 88.69 149 THR A CA 1
ATOM 1113 C C . THR A 1 149 ? -5.370 -11.102 11.226 1.00 88.69 149 THR A C 1
ATOM 1115 O O . THR A 1 149 ? -5.374 -11.040 12.453 1.00 88.69 149 THR A O 1
ATOM 1118 N N . PHE A 1 150 ? -6.417 -10.705 10.493 1.00 92.88 150 PHE A N 1
ATOM 1119 C CA . PHE A 1 150 ? -7.603 -10.081 11.082 1.00 92.88 150 PHE A CA 1
ATOM 1120 C C . PHE A 1 150 ? -8.361 -11.024 12.017 1.00 92.88 150 PHE A C 1
ATOM 1122 O O . PHE A 1 150 ? -8.776 -10.629 13.109 1.00 92.88 150 PHE A O 1
ATOM 1129 N N . GLN A 1 151 ? -8.548 -12.283 11.614 1.00 93.44 151 GLN A N 1
ATOM 1130 C CA . GLN A 1 151 ? -9.309 -13.260 12.396 1.00 93.44 151 GLN A CA 1
ATOM 1131 C C . GLN A 1 151 ? -8.701 -13.506 13.782 1.00 93.44 151 GLN A C 1
ATOM 1133 O O . GLN A 1 151 ? -9.448 -13.703 14.744 1.00 93.44 151 GLN A O 1
ATOM 1138 N N . ASN A 1 152 ? -7.376 -13.416 13.903 1.00 92.38 152 ASN A N 1
ATOM 1139 C CA . ASN A 1 152 ? -6.652 -13.622 15.157 1.00 92.38 152 ASN A CA 1
ATOM 1140 C C . ASN A 1 152 ? -6.515 -12.357 16.025 1.00 92.38 152 ASN A C 1
ATOM 1142 O O . ASN A 1 152 ? -6.006 -12.443 17.142 1.00 92.38 152 ASN A O 1
ATOM 1146 N N . LEU A 1 153 ? -6.990 -11.194 15.566 1.00 92.69 153 LEU A N 1
ATOM 1147 C CA . LEU A 1 153 ? -6.958 -9.969 16.366 1.00 92.69 153 LEU A CA 1
ATOM 1148 C C . LEU A 1 153 ? -7.893 -10.040 17.589 1.00 92.69 153 LEU A C 1
ATOM 1150 O O . LEU A 1 153 ? -8.978 -10.642 17.521 1.00 92.69 153 LEU A O 1
ATOM 1154 N N . PRO A 1 154 ? -7.544 -9.346 18.691 1.00 94.25 154 PRO A N 1
ATOM 1155 C CA . PRO A 1 154 ? -8.478 -9.105 19.783 1.00 94.25 154 PRO A CA 1
ATOM 1156 C C . PRO A 1 154 ? -9.668 -8.248 19.314 1.00 94.25 154 PRO A C 1
ATOM 1158 O O . PRO A 1 154 ? -9.560 -7.459 18.376 1.00 94.25 154 PRO A O 1
ATOM 1161 N N . ASN A 1 155 ? -10.814 -8.372 19.993 1.00 94.25 155 ASN A N 1
ATOM 1162 C CA . ASN A 1 155 ? -12.065 -7.730 19.564 1.00 94.25 155 ASN A CA 1
ATOM 1163 C C . ASN A 1 155 ? -11.968 -6.204 19.445 1.00 94.25 155 ASN A C 1
ATOM 1165 O O . ASN A 1 155 ? -12.539 -5.641 18.518 1.00 94.25 155 ASN A O 1
ATOM 1169 N N . TRP A 1 156 ? -11.231 -5.537 20.339 1.00 92.56 156 TRP A N 1
ATOM 1170 C CA . TRP A 1 156 ? -11.052 -4.085 20.262 1.00 92.56 156 TRP A CA 1
ATOM 1171 C C . TRP A 1 156 ? -10.361 -3.674 18.954 1.00 92.56 156 TRP A C 1
ATOM 1173 O O . TRP A 1 156 ? -10.825 -2.757 18.287 1.00 92.56 156 TRP A O 1
ATOM 1183 N N . ALA A 1 157 ? -9.325 -4.409 18.537 1.00 92.00 157 ALA A N 1
ATOM 1184 C CA . ALA A 1 157 ? -8.576 -4.121 17.319 1.00 92.00 157 ALA A CA 1
ATOM 1185 C C . ALA A 1 157 ? -9.424 -4.400 16.073 1.00 92.00 157 ALA A C 1
ATOM 1187 O O . ALA A 1 157 ? -9.423 -3.607 15.136 1.00 92.00 157 ALA A O 1
ATOM 1188 N N . LYS A 1 158 ? -10.229 -5.473 16.088 1.00 93.44 158 LYS A N 1
ATOM 1189 C CA . LYS A 1 158 ? -11.217 -5.740 15.029 1.00 93.44 158 LYS A CA 1
ATOM 1190 C C . LYS A 1 158 ? -12.202 -4.582 14.878 1.00 93.44 158 LYS A C 1
ATOM 1192 O O . LYS A 1 158 ? -12.470 -4.163 13.755 1.00 93.44 158 LYS A O 1
ATOM 1197 N N . THR A 1 159 ? -12.714 -4.052 15.989 1.00 93.56 159 THR A N 1
ATOM 1198 C CA . THR A 1 159 ? -13.610 -2.889 15.979 1.00 93.56 159 THR A CA 1
ATOM 1199 C C . THR A 1 159 ? -12.916 -1.650 15.423 1.00 93.56 159 THR A C 1
ATOM 1201 O O . THR A 1 159 ? -13.510 -0.972 14.588 1.00 93.56 159 THR A O 1
ATOM 1204 N N . SER A 1 160 ? -11.668 -1.375 15.818 1.00 94.25 160 SER A N 1
ATOM 1205 C CA . SER A 1 160 ? -10.890 -0.245 15.290 1.00 94.25 160 SER A CA 1
ATOM 1206 C C . SER A 1 160 ? -10.745 -0.321 13.771 1.00 94.25 160 SER A C 1
ATOM 1208 O O . SER A 1 160 ? -11.093 0.630 13.076 1.00 94.25 160 SER A O 1
ATOM 1210 N N . VAL A 1 161 ? -10.326 -1.480 13.251 1.00 93.75 161 VAL A N 1
ATOM 1211 C CA . VAL A 1 161 ? -10.158 -1.699 11.807 1.00 93.75 161 VAL A CA 1
ATOM 1212 C C . VAL A 1 161 ? -11.480 -1.525 11.061 1.00 93.75 161 VAL A C 1
ATOM 1214 O O . VAL A 1 161 ? -11.543 -0.793 10.081 1.00 93.75 161 VAL A O 1
ATOM 1217 N N . VAL A 1 162 ? -12.564 -2.154 11.530 1.00 92.56 162 VAL A N 1
ATOM 1218 C CA . VAL A 1 162 ? -13.872 -2.042 10.862 1.00 92.56 162 VAL A CA 1
ATOM 1219 C C . VAL A 1 162 ? -14.411 -0.614 10.905 1.00 92.56 162 VAL A C 1
ATOM 1221 O O . VAL A 1 162 ? -14.998 -0.175 9.925 1.00 92.56 162 VAL A O 1
ATOM 1224 N N . THR A 1 163 ? -14.205 0.108 12.008 1.00 93.12 163 THR A N 1
ATOM 1225 C CA . THR A 1 163 ? -14.647 1.504 12.133 1.00 93.12 163 THR A CA 1
ATOM 1226 C C . THR A 1 163 ? -13.935 2.398 11.127 1.00 93.12 163 THR A C 1
ATOM 1228 O O . THR A 1 163 ? -14.588 3.205 10.480 1.00 93.12 163 THR A O 1
ATOM 1231 N N . VAL A 1 164 ? -12.619 2.237 10.970 1.00 92.62 164 VAL A N 1
ATOM 1232 C CA . VAL A 1 164 ? -11.834 3.046 10.031 1.00 92.62 164 VAL A CA 1
ATOM 1233 C C . VAL A 1 164 ? -12.169 2.716 8.582 1.00 92.62 164 VAL A C 1
ATOM 1235 O O . VAL A 1 164 ? -12.341 3.627 7.783 1.00 92.62 164 VAL A O 1
ATOM 1238 N N . LEU A 1 165 ? -12.297 1.433 8.237 1.00 89.00 165 LEU A N 1
ATOM 1239 C CA . LEU A 1 165 ? -12.541 1.037 6.849 1.00 89.00 165 LEU A CA 1
ATOM 1240 C C . LEU A 1 165 ? -13.988 1.268 6.383 1.00 89.00 165 LEU A C 1
ATOM 1242 O O . LEU A 1 165 ? -14.234 1.253 5.184 1.00 89.00 165 LEU A O 1
ATOM 1246 N N . ALA A 1 166 ? -14.943 1.437 7.301 1.00 82.25 166 ALA A N 1
ATOM 1247 C CA . ALA A 1 166 ? -16.354 1.674 6.980 1.00 82.25 166 ALA A CA 1
ATOM 1248 C C . ALA A 1 166 ? -16.775 3.157 7.052 1.00 82.25 166 ALA A C 1
ATOM 1250 O O . ALA A 1 166 ? -17.967 3.439 6.906 1.00 82.25 166 ALA A O 1
ATOM 1251 N N . ALA A 1 167 ? -15.837 4.064 7.342 1.00 71.75 167 ALA A N 1
ATOM 1252 C CA . ALA A 1 167 ? -16.058 5.509 7.436 1.00 71.75 167 ALA A CA 1
ATOM 1253 C C . ALA A 1 167 ? -15.980 6.187 6.061 1.00 71.75 167 ALA A C 1
ATOM 1255 O O . ALA A 1 167 ? -16.773 7.133 5.850 1.00 71.75 167 ALA A O 1
#

Sequence (167 aa):
MSGEITEGTNGSEDRSDAYQEAAVELAKGIALGAVPFLGQAIDAYDTIESSIVLYNAESTGGKEDAQFDLLMAIIGWIPGPGDGLKKSLRIVNKDPERYAPVLFDLLRFVLQECGIKTSPEELLKQVFNAGKLTADVDQIITGVKGSSTFQNLPNWAKTSVVTVLAA